Protein AF-A0A5P9K1A4-F1 (afdb_monomer)

Sequence (128 aa):
MRRLFLLSALLGLLVPAGASLAAPPVGGEPATPPAPLFHGHWCGAGDANRAAPVDALDAACRAHDLCYERMGRGACACDRAFLKATGRLIASPGTDESLRGKAATANSLFSATPCVEPKGKGARAARR

Foldseek 3Di:
DDDDDDDDDDDDDDDDDDPPPPDDPPPDDPPPPWDDQPDFAQRGGHGVVPDDGPDQLSVLSVQLVVCCVVQNPQAPVSLVSSLVSLVCLLPDPPRDPVSNVVSVVVNVVSVPDHGDHRDDPDDPDDDD

Organism: NCBI:txid2651334

Mean predicted aligned error: 14.18 Å

Nearest PDB structures (foldseek):
  6ww7-assembly1_B  TM=8.561E-01  e=3.973E+00  Homo sapiens
  2qsb-assembly1_A  TM=8.046E-01  e=3.973E+00  Thermoplasma acidophilum DSM 1728
  2qzg-assembly1_A  TM=7.090E-01  e=4.771E+00  Methanococcus maripaludis S2
  7ado-assembly1_B  TM=8.470E-01  e=7.316E+00  Homo sapiens

Secondary structure (DSSP, 8-state):
--------------PPPP----PPP------PPPPPPSBTTTBSSS-STTPPPSSHHHHHHHHHHHHHHHH-TTBHHHHHHHHHHHHHHHH-TTS-HHHHHHHHHHHHHHHHSPPB------------

Solvent-accessible surface area (backbone atoms only — not comparable to full-atom values): 8149 Å² total; per-residue (Å²): 133,84,88,84,89,75,88,79,85,86,84,86,77,77,82,81,78,78,82,76,81,73,75,75,81,90,68,76,76,78,81,68,74,62,57,72,60,82,40,71,33,27,32,52,50,67,60,54,84,81,48,77,57,77,48,73,65,18,42,40,30,43,56,32,54,59,35,27,76,74,61,38,84,52,22,39,73,36,47,54,53,37,41,54,52,28,48,48,44,55,69,38,88,86,48,54,68,70,60,25,52,52,29,46,53,56,34,50,56,59,71,71,48,86,58,43,78,65,82,74,82,68,100,73,85,92,76,135

pLDDT: mean 82.45, std 18.75, range [42.25, 98.81]

Radius of gyration: 28.06 Å; Cα contacts (8 Å, |Δi|>4): 106; chains: 1; bounding box: 82×76×42 Å

Structure (mmCIF, N/CA/C/O backbone):
data_AF-A0A5P9K1A4-F1
#
_entry.id   AF-A0A5P9K1A4-F1
#
loop_
_atom_site.group_PDB
_atom_site.id
_atom_site.type_symbol
_atom_site.label_atom_id
_atom_site.label_alt_id
_atom_site.label_comp_id
_atom_site.label_asym_id
_atom_site.label_entity_id
_atom_site.label_seq_id
_atom_site.pdbx_PDB_ins_code
_atom_site.Cartn_x
_atom_site.Cartn_y
_atom_site.Cartn_z
_atom_site.occupancy
_atom_site.B_iso_or_equiv
_atom_site.auth_seq_id
_atom_site.auth_comp_id
_atom_site.auth_asym_id
_atom_site.auth_atom_id
_atom_site.pdbx_PDB_model_num
ATOM 1 N N . MET A 1 1 ? 61.550 58.766 -10.771 1.00 42.25 1 MET A N 1
ATOM 2 C CA . MET A 1 1 ? 62.855 58.542 -11.428 1.00 42.25 1 MET A CA 1
ATOM 3 C C . MET A 1 1 ? 63.073 57.041 -11.577 1.00 42.25 1 MET A C 1
ATOM 5 O O . MET A 1 1 ? 62.867 56.333 -10.609 1.00 42.25 1 MET A O 1
ATOM 9 N N . ARG A 1 2 ? 63.434 56.616 -12.796 1.00 47.97 2 ARG A N 1
ATOM 10 C CA . ARG A 1 2 ? 64.143 55.386 -13.213 1.00 47.97 2 ARG A CA 1
ATOM 11 C C . ARG A 1 2 ? 63.682 53.991 -12.729 1.00 47.97 2 ARG A C 1
ATOM 13 O O . ARG A 1 2 ? 63.833 53.600 -11.584 1.00 47.97 2 ARG A O 1
ATOM 20 N N . ARG A 1 3 ? 63.233 53.244 -13.746 1.00 61.88 3 ARG A N 1
ATOM 21 C CA . ARG A 1 3 ? 63.050 51.792 -13.895 1.00 61.88 3 ARG A CA 1
ATOM 22 C C . ARG A 1 3 ? 64.172 50.964 -13.254 1.00 61.88 3 ARG A C 1
ATOM 24 O O . ARG A 1 3 ? 65.327 51.309 -13.469 1.00 61.88 3 ARG A O 1
ATOM 31 N N . LEU A 1 4 ? 63.819 49.822 -12.656 1.00 53.72 4 LEU A N 1
ATOM 32 C CA . LEU A 1 4 ? 64.507 48.532 -12.832 1.00 53.72 4 LEU A CA 1
ATOM 33 C C . LEU A 1 4 ? 63.659 47.414 -12.182 1.00 53.72 4 LEU A C 1
ATOM 35 O O . LEU A 1 4 ? 63.820 47.111 -11.008 1.00 53.72 4 LEU A O 1
ATOM 39 N N . PHE A 1 5 ? 62.736 46.807 -12.933 1.00 5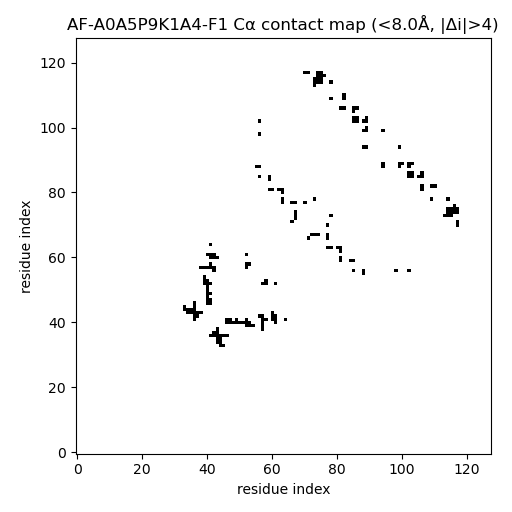4.16 5 PHE A N 1
ATOM 40 C CA . PHE A 1 5 ? 62.181 45.499 -12.564 1.00 54.16 5 PHE A CA 1
ATOM 41 C C . PHE A 1 5 ? 62.795 44.469 -13.502 1.00 54.16 5 PHE A C 1
ATOM 43 O O . PHE A 1 5 ? 62.363 44.277 -14.637 1.00 54.16 5 PHE A O 1
ATOM 50 N N . LEU A 1 6 ? 63.901 43.912 -13.023 1.00 59.06 6 LEU A N 1
ATOM 51 C CA . LEU A 1 6 ? 64.564 42.744 -13.566 1.00 59.06 6 LEU A CA 1
ATOM 52 C C . LEU A 1 6 ? 63.813 41.492 -13.101 1.00 59.06 6 LEU A C 1
ATOM 54 O O . LEU A 1 6 ? 63.507 41.370 -11.921 1.00 59.06 6 LEU A O 1
ATOM 58 N N . LEU A 1 7 ? 63.641 40.569 -14.049 1.00 58.00 7 LEU A N 1
ATOM 59 C CA . LEU A 1 7 ? 63.719 39.120 -13.858 1.00 58.00 7 LEU A CA 1
ATOM 60 C C . LEU A 1 7 ? 62.678 38.489 -12.919 1.00 58.00 7 LEU A C 1
ATOM 62 O O . LEU A 1 7 ? 62.809 38.491 -11.702 1.00 58.00 7 LEU A O 1
ATOM 66 N N . SE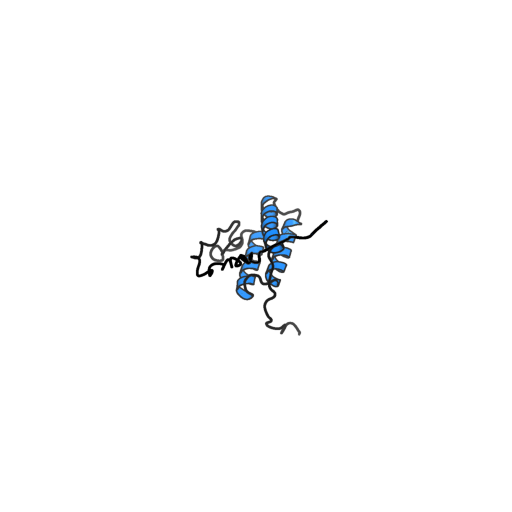R A 1 8 ? 61.722 37.777 -13.503 1.00 60.84 8 SER A N 1
ATOM 67 C CA . SER A 1 8 ? 61.875 36.324 -13.664 1.00 60.84 8 SER A CA 1
ATOM 68 C C . SER A 1 8 ? 60.529 35.705 -13.998 1.00 60.84 8 SER A C 1
ATOM 70 O O . SER A 1 8 ? 59.548 35.830 -13.269 1.00 60.84 8 SER A O 1
ATOM 72 N N . ALA A 1 9 ? 60.515 35.028 -15.139 1.00 66.44 9 ALA A N 1
ATOM 73 C CA . ALA A 1 9 ? 59.527 34.021 -15.457 1.00 66.44 9 ALA A CA 1
ATOM 74 C C . ALA A 1 9 ? 59.580 32.871 -14.432 1.00 66.44 9 ALA A C 1
ATOM 76 O O . ALA A 1 9 ? 60.559 32.721 -13.704 1.00 66.44 9 ALA A O 1
ATOM 77 N N . LEU A 1 10 ? 58.556 32.019 -14.505 1.00 70.25 10 LEU A N 1
ATOM 78 C CA . LEU A 1 10 ? 58.325 30.775 -13.763 1.00 70.25 10 LEU A CA 1
ATOM 79 C C . LEU A 1 10 ? 57.536 30.910 -12.456 1.00 70.25 10 LEU A C 1
ATOM 81 O O . LEU A 1 10 ? 58.078 30.869 -11.359 1.00 70.25 10 LEU A O 1
ATOM 85 N N . LEU A 1 11 ? 56.212 30.863 -12.601 1.00 63.44 11 LEU A N 1
ATOM 86 C CA . LEU A 1 11 ? 55.400 30.047 -11.703 1.00 63.44 11 LEU A CA 1
ATOM 87 C C . LEU A 1 11 ? 54.276 29.375 -12.497 1.00 63.44 11 LEU A C 1
ATOM 89 O O . LEU A 1 11 ? 53.098 29.690 -12.371 1.00 63.44 11 LEU A O 1
ATOM 93 N N . GLY A 1 12 ? 54.662 28.455 -13.381 1.00 61.75 12 GLY A N 1
ATOM 94 C CA . GLY A 1 12 ? 53.751 27.383 -13.749 1.00 61.75 12 GLY A CA 1
ATOM 95 C C . GLY A 1 12 ? 53.748 26.400 -12.593 1.00 61.75 12 GLY A C 1
ATOM 96 O O . GLY A 1 12 ? 54.778 25.785 -12.362 1.00 61.75 12 GLY A O 1
ATOM 97 N N . LEU A 1 13 ? 52.644 26.260 -11.862 1.00 62.66 13 LEU A N 1
ATOM 98 C CA . LEU A 1 13 ? 52.430 25.087 -11.022 1.00 62.66 13 LEU A CA 1
ATOM 99 C C . LEU A 1 13 ? 50.930 24.814 -10.828 1.00 62.66 13 LEU A C 1
ATOM 101 O O . LEU A 1 13 ? 50.195 25.613 -10.258 1.00 62.66 13 LEU A O 1
ATOM 105 N N . LEU A 1 14 ? 50.565 23.621 -11.298 1.00 64.25 14 LEU A N 1
ATOM 106 C CA . LEU A 1 14 ? 49.493 22.734 -10.852 1.00 64.25 14 LEU A CA 1
ATOM 107 C C . LEU A 1 14 ? 48.034 23.193 -11.001 1.00 64.25 14 LEU A C 1
ATOM 109 O O . LEU A 1 14 ? 47.401 23.715 -10.089 1.00 64.25 14 LEU A O 1
ATOM 113 N N . VAL A 1 15 ? 47.450 22.780 -12.129 1.00 66.69 15 VAL A N 1
ATOM 114 C CA . VAL A 1 15 ? 46.043 22.365 -12.187 1.00 66.69 15 VAL A CA 1
ATOM 115 C C . VAL A 1 15 ? 45.865 21.192 -11.209 1.00 66.69 15 VAL A C 1
ATOM 117 O O . VAL A 1 15 ? 46.556 20.182 -11.379 1.00 66.69 15 VAL A O 1
ATOM 120 N N . PRO A 1 16 ? 44.984 21.259 -10.196 1.00 58.88 16 PRO A N 1
ATOM 121 C CA . PRO A 1 16 ? 44.636 20.068 -9.443 1.00 58.88 16 PRO A CA 1
ATOM 122 C C . PRO A 1 16 ? 43.873 19.129 -10.379 1.00 58.88 16 PRO A C 1
ATOM 124 O O . PRO A 1 16 ? 42.800 19.459 -10.888 1.00 58.88 16 PRO A O 1
ATOM 127 N N . ALA A 1 17 ? 44.459 17.959 -10.629 1.00 64.38 17 ALA A N 1
ATOM 128 C CA . ALA A 1 17 ? 43.768 16.844 -11.246 1.00 64.38 17 ALA A CA 1
ATOM 129 C C . ALA A 1 17 ? 42.529 16.530 -10.399 1.00 64.38 17 ALA A C 1
ATOM 131 O O . ALA A 1 17 ? 42.636 16.240 -9.206 1.00 64.38 17 ALA A O 1
ATOM 132 N N . GLY A 1 18 ? 41.350 16.639 -11.011 1.00 62.94 18 GLY A N 1
ATOM 133 C CA . GLY A 1 18 ? 40.097 16.266 -10.376 1.00 62.94 18 GLY A CA 1
ATOM 134 C C . GLY A 1 18 ? 40.166 14.815 -9.914 1.00 62.94 18 GLY A C 1
ATOM 135 O O . GLY A 1 18 ? 40.397 13.910 -10.715 1.00 62.94 18 GLY A O 1
ATOM 136 N N . ALA A 1 19 ? 39.961 14.594 -8.618 1.00 60.47 19 ALA A N 1
ATOM 137 C CA . ALA A 1 19 ? 39.702 13.270 -8.087 1.00 60.47 19 ALA A CA 1
ATOM 138 C C . ALA A 1 19 ? 38.349 12.807 -8.643 1.00 60.47 19 ALA A C 1
ATOM 140 O O . ALA A 1 19 ? 37.287 13.211 -8.170 1.00 60.47 19 ALA A O 1
ATOM 141 N N . SER A 1 20 ? 38.389 11.996 -9.698 1.00 62.28 20 SER A N 1
ATOM 142 C CA . SER A 1 20 ? 37.222 11.252 -10.148 1.00 62.28 20 SER A CA 1
ATOM 143 C C . SER A 1 20 ? 36.935 10.197 -9.082 1.00 62.28 20 SER A C 1
ATOM 145 O O . SER A 1 20 ? 37.639 9.192 -8.982 1.00 62.28 20 SER A O 1
ATOM 147 N N . LEU A 1 21 ? 35.943 10.460 -8.231 1.00 58.50 21 LEU A N 1
ATOM 148 C CA . LEU A 1 21 ? 35.359 9.450 -7.356 1.00 58.50 21 LEU A CA 1
ATOM 149 C C . LEU A 1 21 ? 34.605 8.470 -8.258 1.00 58.50 21 LEU A C 1
ATOM 151 O O . LEU A 1 21 ? 33.416 8.633 -8.525 1.00 58.50 21 LEU A O 1
ATOM 155 N N . ALA A 1 22 ? 35.321 7.478 -8.781 1.00 61.59 22 ALA A N 1
ATOM 156 C CA . ALA A 1 22 ? 34.696 6.309 -9.367 1.00 61.59 22 ALA A CA 1
ATOM 157 C C . ALA A 1 22 ? 33.885 5.632 -8.256 1.00 61.59 22 ALA A C 1
ATOM 159 O O . ALA A 1 22 ? 34.449 5.079 -7.310 1.00 61.59 22 ALA A O 1
ATOM 160 N N . ALA A 1 23 ? 32.557 5.732 -8.340 1.00 63.97 23 ALA A N 1
ATOM 161 C CA . ALA A 1 23 ? 31.672 4.940 -7.504 1.00 63.97 23 ALA A CA 1
ATOM 162 C C . ALA A 1 23 ? 32.006 3.452 -7.723 1.00 63.97 23 ALA A C 1
ATOM 164 O O . ALA A 1 23 ? 32.216 3.048 -8.874 1.00 63.97 23 ALA A O 1
ATOM 165 N N . PRO A 1 24 ? 32.092 2.636 -6.660 1.00 55.34 24 PRO A N 1
ATOM 166 C CA . PRO A 1 24 ? 32.346 1.216 -6.827 1.00 55.34 24 PRO A CA 1
ATOM 167 C C . PRO A 1 24 ? 31.230 0.584 -7.673 1.00 55.34 24 PRO A C 1
ATOM 169 O O . PRO A 1 24 ? 30.071 1.001 -7.572 1.00 55.34 24 PRO A O 1
ATOM 172 N N . PRO A 1 25 ? 31.547 -0.426 -8.503 1.00 54.56 25 PRO A N 1
ATOM 173 C CA . PRO A 1 25 ? 30.515 -1.209 -9.159 1.00 54.56 25 PRO A CA 1
ATOM 174 C C . PRO A 1 25 ? 29.652 -1.850 -8.070 1.00 54.56 25 PRO A C 1
ATOM 176 O O . PRO A 1 25 ? 30.153 -2.627 -7.258 1.00 54.56 25 PRO A O 1
ATOM 179 N N . VAL A 1 26 ? 28.359 -1.520 -8.048 1.00 58.47 26 VAL A N 1
ATOM 180 C CA . VAL A 1 26 ? 27.337 -2.230 -7.265 1.00 58.47 26 VAL A CA 1
ATOM 181 C C . VAL A 1 26 ? 27.159 -3.632 -7.855 1.00 58.47 26 VAL A C 1
ATOM 183 O O . VAL A 1 26 ? 26.211 -3.935 -8.573 1.00 58.47 26 VAL A O 1
ATOM 186 N N . GLY A 1 27 ? 28.163 -4.474 -7.630 1.00 55.59 27 GLY A N 1
ATOM 187 C CA . GLY A 1 27 ? 28.153 -5.892 -7.926 1.00 55.59 27 GLY A CA 1
ATOM 188 C C . GLY A 1 27 ? 27.656 -6.643 -6.703 1.00 55.59 27 GLY A C 1
ATOM 189 O O . GLY A 1 27 ? 28.359 -6.693 -5.701 1.00 55.59 27 GLY A O 1
ATOM 190 N N . GLY A 1 28 ? 26.455 -7.214 -6.817 1.00 62.97 28 GLY A N 1
ATOM 191 C CA . GLY A 1 28 ? 25.960 -8.293 -5.963 1.00 62.97 28 GLY A CA 1
ATOM 192 C C . GLY A 1 28 ? 26.100 -8.050 -4.464 1.00 62.97 28 GLY A C 1
ATOM 193 O O . GLY A 1 28 ? 26.888 -8.729 -3.809 1.00 62.97 28 GLY A O 1
ATOM 194 N N . GLU A 1 29 ? 25.290 -7.147 -3.908 1.00 48.06 29 GLU A N 1
ATOM 195 C CA . GLU A 1 29 ? 24.985 -7.259 -2.483 1.00 48.06 29 GLU A CA 1
ATOM 196 C C . GLU A 1 29 ? 24.350 -8.640 -2.234 1.00 48.06 29 GLU A C 1
ATOM 198 O O . GLU A 1 29 ? 23.457 -9.043 -2.995 1.00 48.06 29 GLU A O 1
A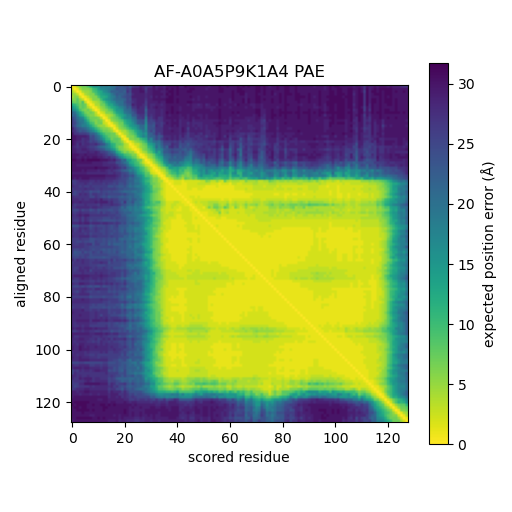TOM 203 N N . PRO A 1 30 ? 24.783 -9.389 -1.201 1.00 55.28 30 PRO A N 1
ATOM 204 C CA . PRO A 1 30 ? 24.000 -10.519 -0.728 1.00 55.28 30 PRO A CA 1
ATOM 205 C C . PRO A 1 30 ? 22.589 -10.000 -0.459 1.00 55.28 30 PRO A C 1
ATOM 207 O O . PRO A 1 30 ? 22.433 -8.934 0.134 1.00 55.28 30 PRO A O 1
ATOM 210 N N . ALA A 1 31 ? 21.572 -10.717 -0.941 1.00 61.53 31 ALA A N 1
ATOM 211 C CA . ALA A 1 31 ? 20.186 -10.339 -0.719 1.00 61.53 31 ALA A CA 1
ATOM 212 C C . ALA A 1 31 ? 19.952 -10.272 0.794 1.00 61.53 31 ALA A C 1
ATOM 214 O O . ALA A 1 31 ? 19.758 -11.299 1.444 1.00 61.53 31 ALA A O 1
ATOM 215 N N . THR A 1 32 ? 20.030 -9.065 1.359 1.00 54.94 32 THR A N 1
ATOM 216 C CA . THR A 1 32 ? 19.590 -8.802 2.722 1.00 54.94 32 THR A CA 1
ATOM 217 C C . THR A 1 32 ? 18.190 -9.396 2.809 1.00 54.94 32 THR A C 1
ATOM 219 O O . THR A 1 32 ? 17.386 -9.125 1.904 1.00 54.94 32 THR A O 1
ATOM 222 N N . PRO A 1 33 ? 17.902 -10.269 3.797 1.00 61.78 33 PRO A N 1
ATOM 223 C CA . PRO A 1 33 ? 16.582 -10.863 3.897 1.00 61.78 33 PRO A CA 1
ATOM 224 C C . PRO A 1 33 ? 15.557 -9.727 3.843 1.00 61.78 33 PRO A C 1
ATOM 226 O O . PRO A 1 33 ? 15.784 -8.689 4.476 1.00 61.78 33 PRO A O 1
ATOM 229 N N . PRO A 1 34 ? 14.493 -9.869 3.034 1.00 62.06 34 PRO A N 1
ATOM 230 C CA . PRO A 1 34 ? 13.505 -8.816 2.885 1.00 62.06 34 PRO A CA 1
ATOM 231 C C . PRO A 1 34 ? 13.060 -8.358 4.275 1.00 62.06 34 PRO A C 1
ATOM 233 O O . PRO A 1 34 ? 12.780 -9.189 5.142 1.00 62.06 34 PRO A O 1
ATOM 236 N N . ALA A 1 35 ? 13.071 -7.040 4.502 1.00 65.25 35 ALA A N 1
ATOM 237 C CA . ALA A 1 35 ? 12.643 -6.470 5.773 1.00 65.25 35 ALA A CA 1
ATOM 238 C C . ALA A 1 35 ? 11.268 -7.047 6.160 1.00 65.25 35 ALA A C 1
ATOM 240 O O . ALA A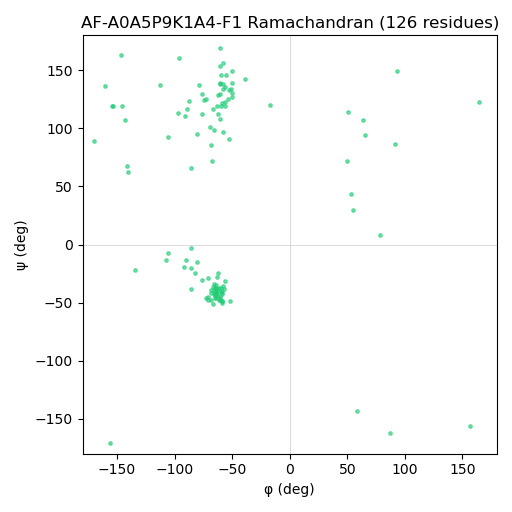 1 35 ? 10.415 -7.215 5.281 1.00 65.25 35 ALA A O 1
ATOM 241 N N . PRO A 1 36 ? 11.048 -7.377 7.445 1.00 81.19 36 PRO A N 1
ATOM 242 C CA . PRO A 1 36 ? 9.873 -8.130 7.857 1.00 81.19 36 PRO A CA 1
ATOM 243 C C . PRO A 1 36 ? 8.577 -7.392 7.515 1.00 81.19 36 PRO A C 1
ATOM 245 O O . PRO A 1 36 ? 8.535 -6.159 7.460 1.00 81.19 36 PRO A O 1
ATOM 248 N N . LEU A 1 37 ? 7.502 -8.163 7.331 1.00 90.75 37 LEU A N 1
ATOM 249 C CA . LEU A 1 37 ? 6.148 -7.623 7.264 1.00 90.75 37 LEU A CA 1
ATOM 250 C C . LEU A 1 37 ? 5.885 -6.781 8.515 1.00 90.75 37 LEU A C 1
ATOM 252 O O . LEU A 1 37 ? 6.042 -7.257 9.640 1.00 90.75 37 LEU A O 1
ATOM 256 N N . PHE A 1 38 ? 5.486 -5.527 8.327 1.00 94.06 38 PHE A N 1
ATOM 257 C CA . PHE A 1 38 ? 5.165 -4.635 9.441 1.00 94.06 38 PHE A CA 1
ATOM 258 C C . PHE A 1 38 ? 3.685 -4.720 9.830 1.00 94.06 38 PHE A C 1
ATOM 260 O O . PHE A 1 38 ? 3.282 -4.214 10.882 1.00 94.06 38 PHE A O 1
ATOM 267 N N . HIS A 1 39 ? 2.858 -5.331 8.977 1.00 96.31 39 HIS A N 1
ATOM 268 C CA . HIS A 1 39 ? 1.437 -5.501 9.221 1.00 96.31 39 HIS A CA 1
ATOM 269 C C . HIS A 1 39 ? 0.834 -6.621 8.362 1.00 96.31 39 HIS A C 1
ATOM 271 O O . HIS A 1 39 ? 1.099 -6.704 7.165 1.00 96.31 39 HIS A O 1
ATOM 277 N N . GLY A 1 40 ? -0.009 -7.449 8.984 1.00 96.19 40 GLY A N 1
ATOM 278 C CA . GLY A 1 40 ? -0.748 -8.503 8.297 1.00 96.19 40 GLY A CA 1
ATOM 279 C C . GLY A 1 40 ? 0.153 -9.507 7.580 1.00 96.19 40 GLY A C 1
ATOM 280 O O . GLY A 1 40 ? 1.220 -9.871 8.074 1.00 96.19 40 GLY A O 1
ATOM 281 N N . HIS A 1 41 ? -0.311 -9.968 6.427 1.00 97.56 41 HIS A N 1
ATOM 282 C CA . HIS A 1 41 ? 0.344 -10.983 5.613 1.00 97.56 41 HIS A CA 1
ATOM 283 C C . HIS A 1 41 ? 1.009 -10.421 4.351 1.00 97.56 41 HIS A C 1
ATOM 285 O O . HIS A 1 41 ? 1.692 -11.176 3.666 1.00 97.56 41 HIS A O 1
ATOM 291 N N . TRP A 1 42 ? 0.820 -9.137 4.038 1.00 97.50 42 TRP A N 1
ATOM 292 C CA . TRP A 1 42 ? 1.247 -8.540 2.769 1.00 97.50 42 TRP A CA 1
ATOM 293 C C . TRP A 1 42 ? 1.954 -7.192 2.919 1.00 97.50 42 TRP A C 1
ATOM 295 O O . TRP A 1 42 ? 2.683 -6.780 2.028 1.00 97.50 42 TRP A O 1
ATOM 305 N N . CYS A 1 43 ? 1.771 -6.456 4.017 1.00 97.06 43 CYS A N 1
ATOM 306 C CA . CYS A 1 43 ? 2.425 -5.154 4.139 1.00 97.06 43 CYS A CA 1
ATOM 307 C C . CYS A 1 43 ? 3.891 -5.299 4.575 1.00 97.06 43 CYS A C 1
ATOM 309 O O . CYS A 1 43 ? 4.199 -5.367 5.768 1.00 97.06 43 CYS A O 1
ATOM 311 N N . GLY A 1 44 ? 4.801 -5.305 3.601 1.00 93.19 44 GLY A N 1
ATOM 312 C CA . GLY A 1 44 ? 6.249 -5.329 3.801 1.00 93.19 44 GLY A CA 1
ATOM 313 C C . GLY A 1 44 ? 6.977 -5.887 2.584 1.00 93.19 44 GLY A C 1
ATOM 314 O O . GLY A 1 44 ? 6.476 -5.814 1.466 1.00 93.19 44 GLY A O 1
ATOM 315 N N . ALA A 1 45 ? 8.184 -6.414 2.780 1.00 88.56 45 ALA A N 1
ATOM 316 C CA . ALA A 1 45 ? 8.888 -7.088 1.701 1.00 88.56 45 ALA A CA 1
ATOM 317 C C . ALA A 1 45 ? 8.523 -8.584 1.690 1.00 88.56 45 ALA A C 1
ATOM 319 O O . ALA A 1 45 ? 8.833 -9.319 2.624 1.00 88.56 45 ALA A O 1
ATOM 320 N N . GLY A 1 46 ? 7.881 -9.026 0.606 1.00 85.88 46 GLY A N 1
ATOM 321 C CA . GLY A 1 46 ? 7.367 -10.391 0.472 1.00 85.88 46 GLY A CA 1
ATOM 322 C C . GLY A 1 46 ? 5.958 -10.529 1.044 1.00 85.88 46 GLY A C 1
ATOM 323 O O . GLY A 1 46 ? 5.264 -9.539 1.236 1.00 85.88 46 GLY A O 1
ATOM 324 N N . ASP A 1 47 ? 5.545 -11.763 1.308 1.00 90.88 47 ASP A N 1
ATOM 325 C CA . ASP A 1 47 ? 4.224 -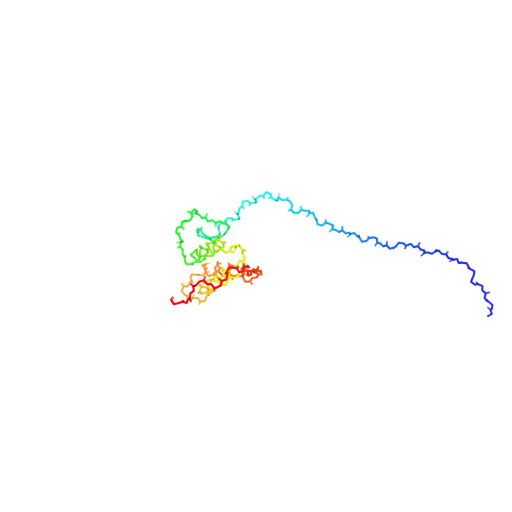12.083 1.841 1.00 90.88 47 ASP A CA 1
ATOM 326 C C . ASP A 1 47 ? 4.291 -13.306 2.772 1.00 90.88 47 ASP A C 1
ATOM 328 O O . ASP A 1 47 ? 5.256 -14.073 2.764 1.00 90.88 47 ASP A O 1
ATOM 332 N N . ALA A 1 48 ? 3.255 -13.503 3.587 1.00 91.81 48 ALA A N 1
ATOM 333 C CA . ALA A 1 48 ? 3.113 -14.663 4.459 1.00 91.81 48 ALA A CA 1
ATOM 334 C C . ALA A 1 48 ? 2.455 -15.837 3.710 1.00 91.81 48 ALA A C 1
ATOM 336 O O . ALA A 1 48 ? 1.335 -16.244 4.020 1.00 91.81 48 ALA A O 1
ATOM 337 N N . ASN A 1 49 ? 3.149 -16.381 2.706 1.00 92.00 49 ASN A N 1
ATOM 338 C CA . ASN A 1 49 ? 2.717 -17.534 1.900 1.00 92.00 49 ASN A CA 1
ATOM 339 C C . ASN A 1 49 ? 1.316 -17.376 1.280 1.00 92.00 49 ASN A C 1
ATOM 341 O O . ASN A 1 49 ? 0.496 -18.296 1.295 1.00 92.00 49 ASN A O 1
ATOM 345 N N . ARG A 1 50 ? 1.026 -16.193 0.740 1.00 95.00 50 ARG A N 1
ATOM 346 C CA . ARG A 1 50 ? -0.244 -15.806 0.118 1.00 95.00 50 ARG A CA 1
ATOM 347 C C . ARG A 1 50 ? -1.468 -16.011 1.020 1.00 95.00 50 ARG A C 1
ATOM 349 O O . ARG A 1 50 ? -2.570 -16.236 0.511 1.00 95.00 50 ARG A O 1
ATOM 356 N N . ALA A 1 51 ? -1.294 -15.915 2.339 1.00 96.06 51 ALA A N 1
ATOM 357 C CA . ALA A 1 51 ? -2.389 -15.997 3.299 1.00 96.06 51 ALA A CA 1
ATOM 358 C C . ALA A 1 51 ? -3.466 -14.923 3.047 1.00 96.06 51 ALA A C 1
ATOM 360 O O . ALA A 1 51 ? -3.221 -13.873 2.443 1.00 96.06 51 ALA A O 1
ATOM 361 N N . ALA A 1 52 ? -4.692 -15.193 3.500 1.00 97.81 52 ALA A N 1
ATOM 362 C CA . ALA A 1 52 ? -5.798 -14.250 3.361 1.00 97.81 52 ALA A CA 1
ATOM 363 C C . ALA A 1 52 ? -5.474 -12.930 4.090 1.00 97.81 52 ALA A C 1
ATOM 365 O O . ALA A 1 52 ? -4.944 -12.989 5.201 1.00 97.81 52 ALA A O 1
ATOM 366 N N . PRO A 1 53 ? -5.782 -11.757 3.504 1.00 98.25 53 PRO A N 1
ATOM 367 C CA . PRO A 1 53 ? -5.568 -10.491 4.188 1.00 98.25 53 PRO A CA 1
ATOM 368 C C . PRO A 1 53 ? -6.326 -10.416 5.511 1.00 98.25 53 PRO A C 1
ATOM 370 O O . PRO A 1 53 ? -7.489 -10.821 5.569 1.00 98.25 53 PRO A O 1
ATOM 373 N N . VAL A 1 54 ? -5.685 -9.878 6.547 1.00 98.06 54 VAL A N 1
ATOM 374 C CA . VAL A 1 54 ? -6.294 -9.776 7.885 1.00 98.06 54 VAL A CA 1
ATOM 375 C C . VAL A 1 54 ? -7.222 -8.571 8.032 1.00 98.06 54 VAL A C 1
ATOM 377 O O . VAL A 1 54 ? -8.141 -8.604 8.847 1.00 98.06 54 VAL A O 1
ATOM 380 N N . ASP A 1 55 ? -7.015 -7.523 7.231 1.00 98.12 55 ASP A N 1
ATOM 381 C CA . ASP A 1 55 ? -7.864 -6.334 7.185 1.00 98.12 55 ASP A CA 1
ATOM 382 C C . ASP A 1 55 ? -7.762 -5.583 5.840 1.00 98.12 55 ASP A C 1
ATOM 384 O O . ASP A 1 55 ? -7.207 -6.072 4.851 1.00 98.12 55 ASP A O 1
ATOM 388 N N . ALA A 1 56 ? -8.349 -4.384 5.782 1.00 98.31 56 ALA A N 1
ATOM 389 C CA . ALA A 1 56 ? -8.406 -3.567 4.576 1.00 98.31 56 ALA A CA 1
ATOM 390 C C . ALA A 1 56 ? -7.052 -2.960 4.161 1.00 98.31 56 ALA A C 1
ATOM 392 O O . ALA A 1 56 ? -6.847 -2.731 2.966 1.00 98.31 56 ALA A O 1
ATOM 393 N N . LEU A 1 57 ? -6.140 -2.691 5.104 1.00 98.62 57 LEU A N 1
ATOM 394 C CA . LEU A 1 57 ? -4.792 -2.227 4.771 1.00 98.62 57 LEU A CA 1
ATOM 395 C C . LEU A 1 57 ? -3.988 -3.385 4.184 1.00 98.62 57 LEU A C 1
ATOM 397 O O . LEU A 1 57 ? -3.399 -3.239 3.113 1.00 98.62 57 LEU A O 1
ATOM 401 N N . ASP A 1 58 ? -4.048 -4.548 4.825 1.00 98.69 58 ASP A N 1
ATOM 402 C CA . ASP A 1 58 ? -3.400 -5.764 4.340 1.00 98.69 58 ASP A CA 1
ATOM 403 C C . ASP A 1 58 ? -3.920 -6.169 2.947 1.00 98.69 58 ASP A C 1
ATOM 405 O O . ASP A 1 58 ? -3.158 -6.542 2.054 1.00 98.69 58 ASP A O 1
ATOM 409 N N . ALA A 1 59 ? -5.222 -5.992 2.693 1.00 98.75 59 ALA A N 1
ATOM 410 C CA . ALA A 1 59 ? -5.811 -6.219 1.374 1.00 98.75 59 ALA A CA 1
ATOM 411 C C . ALA A 1 59 ? -5.299 -5.229 0.311 1.00 98.75 59 ALA A C 1
ATOM 413 O O . ALA A 1 59 ? -5.149 -5.607 -0.856 1.00 98.75 59 ALA A O 1
ATOM 414 N N . ALA A 1 60 ? -5.020 -3.977 0.691 1.00 98.62 60 ALA A N 1
ATOM 415 C CA . ALA A 1 60 ? -4.414 -2.995 -0.204 1.00 98.62 60 ALA A CA 1
ATOM 416 C C . ALA A 1 60 ? -2.959 -3.362 -0.541 1.00 98.62 60 ALA A C 1
ATOM 418 O O . ALA A 1 60 ? -2.584 -3.288 -1.712 1.00 98.62 60 ALA A O 1
ATOM 419 N N . CYS A 1 61 ? -2.179 -3.813 0.447 1.00 98.44 61 CYS A N 1
ATOM 420 C CA . CYS A 1 61 ? -0.813 -4.308 0.246 1.00 98.44 61 CYS A CA 1
ATOM 421 C C . CYS A 1 61 ? -0.801 -5.532 -0.680 1.00 98.44 61 CYS A C 1
ATOM 423 O O . CYS A 1 61 ? -0.137 -5.510 -1.712 1.00 98.44 61 CYS A O 1
ATOM 425 N N . ARG A 1 62 ? -1.674 -6.521 -0.432 1.00 98.50 62 ARG A N 1
ATOM 426 C CA . ARG A 1 62 ? -1.857 -7.674 -1.328 1.00 98.50 62 ARG A CA 1
ATOM 427 C C . ARG A 1 62 ? -2.117 -7.259 -2.771 1.00 98.50 62 ARG A C 1
ATOM 429 O O . ARG A 1 62 ? -1.542 -7.809 -3.707 1.00 98.50 62 ARG A O 1
ATOM 436 N N . ALA A 1 63 ? -3.042 -6.323 -2.976 1.00 98.56 63 ALA A N 1
ATOM 437 C CA . ALA A 1 63 ? -3.391 -5.869 -4.317 1.00 98.56 63 ALA A CA 1
ATOM 438 C C . ALA A 1 63 ? -2.209 -5.180 -5.020 1.00 98.56 63 ALA A C 1
ATOM 440 O O . ALA A 1 63 ? -2.065 -5.315 -6.239 1.00 98.56 63 ALA A O 1
ATOM 441 N N . HIS A 1 64 ? -1.376 -4.463 -4.261 1.00 97.81 64 HIS A N 1
ATOM 442 C CA . HIS A 1 64 ? -0.178 -3.786 -4.748 1.00 97.81 64 HIS A CA 1
ATOM 443 C C . HIS A 1 64 ? 0.932 -4.773 -5.119 1.00 97.81 64 HIS A C 1
ATOM 445 O O . HIS A 1 64 ? 1.397 -4.726 -6.259 1.00 97.81 64 HIS A O 1
ATOM 451 N N . ASP A 1 65 ? 1.243 -5.741 -4.256 1.00 97.19 65 ASP A N 1
ATOM 452 C CA . ASP A 1 65 ? 2.243 -6.781 -4.535 1.00 97.19 65 ASP A CA 1
ATOM 453 C C . ASP A 1 65 ? 1.885 -7.587 -5.783 1.00 97.19 65 ASP A C 1
ATOM 455 O O . ASP A 1 65 ? 2.680 -7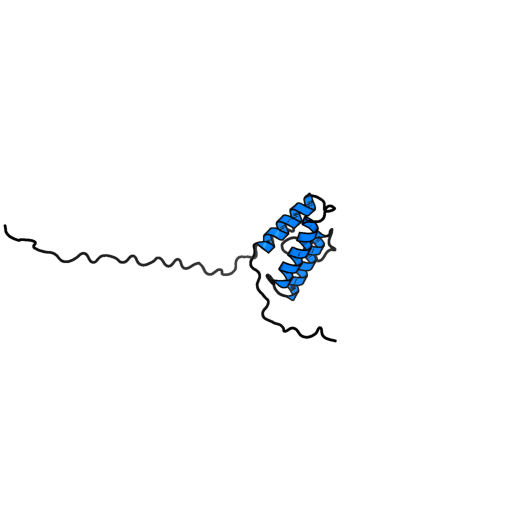.707 -6.717 1.00 97.19 65 ASP A O 1
ATOM 459 N N . LEU A 1 66 ? 0.634 -8.049 -5.874 1.00 97.25 66 LEU A N 1
ATOM 460 C CA . LEU A 1 66 ? 0.148 -8.765 -7.054 1.00 97.25 66 LEU A CA 1
ATOM 461 C C . LEU A 1 66 ? 0.160 -7.884 -8.315 1.00 97.25 66 LEU A C 1
ATOM 463 O O . LEU A 1 66 ? 0.242 -8.396 -9.432 1.00 97.25 66 LEU A O 1
ATOM 467 N N . CYS A 1 67 ? 0.030 -6.561 -8.177 1.00 97.50 67 CYS A N 1
ATOM 468 C CA . CYS A 1 67 ? 0.170 -5.639 -9.303 1.00 97.50 67 CYS A CA 1
ATOM 469 C C . CYS A 1 67 ? 1.628 -5.551 -9.762 1.00 97.50 67 CYS A C 1
ATOM 471 O O . CYS A 1 67 ? 1.885 -5.657 -10.962 1.00 97.50 67 CYS A O 1
ATOM 473 N N . TYR A 1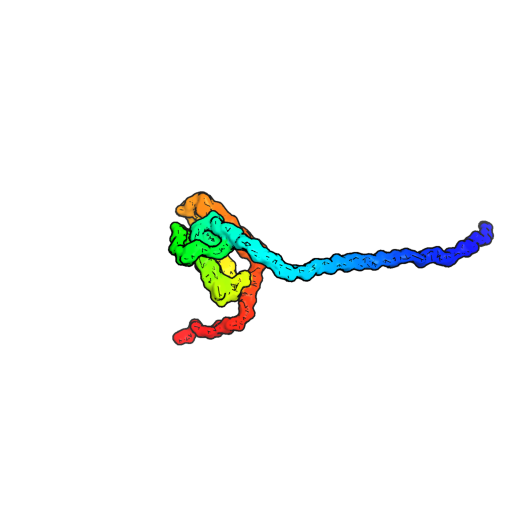 68 ? 2.574 -5.434 -8.831 1.00 95.38 68 TYR A N 1
ATOM 474 C CA . TYR A 1 68 ? 4.005 -5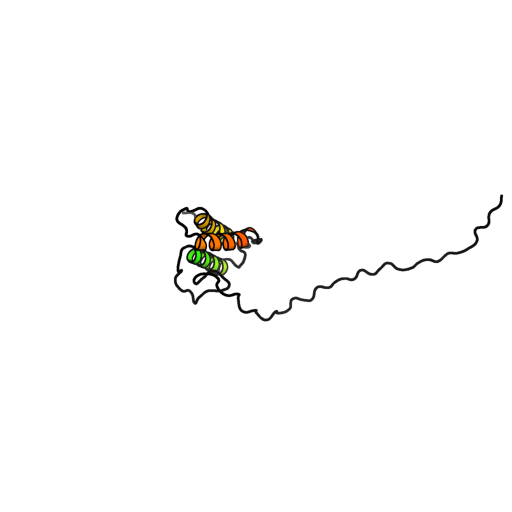.462 -9.127 1.00 95.38 68 TYR A CA 1
ATOM 475 C C . TYR A 1 68 ? 4.463 -6.781 -9.755 1.00 95.38 68 TYR A C 1
ATOM 477 O O . TYR A 1 68 ? 5.265 -6.737 -10.685 1.00 95.38 68 TYR A O 1
ATOM 485 N N . GLU A 1 69 ? 3.921 -7.931 -9.341 1.00 94.19 69 GLU A N 1
ATOM 486 C CA . GLU A 1 69 ? 4.191 -9.224 -9.996 1.00 94.19 69 GLU A CA 1
ATOM 487 C C . GLU A 1 69 ? 3.831 -9.207 -11.490 1.00 94.19 69 GLU A C 1
ATOM 489 O O . GLU A 1 69 ? 4.540 -9.780 -12.315 1.00 94.19 69 GLU A O 1
ATOM 494 N N . ARG A 1 70 ? 2.731 -8.535 -11.855 1.00 94.81 70 ARG A N 1
ATOM 495 C CA . ARG A 1 70 ? 2.242 -8.480 -13.242 1.00 94.81 70 ARG A CA 1
ATOM 496 C C . ARG A 1 70 ? 2.891 -7.379 -14.077 1.00 94.81 70 ARG A C 1
ATOM 498 O O . ARG A 1 70 ? 3.093 -7.565 -15.273 1.00 94.81 70 ARG A O 1
ATOM 505 N N . MET A 1 71 ? 3.137 -6.219 -13.474 1.00 93.50 71 MET A N 1
ATOM 506 C CA . MET A 1 71 ? 3.497 -4.985 -14.187 1.00 93.50 71 MET A CA 1
ATOM 507 C C . MET A 1 71 ? 4.969 -4.595 -14.024 1.00 93.50 71 MET A C 1
ATOM 509 O O . MET A 1 71 ? 5.453 -3.741 -14.766 1.00 93.50 71 MET A O 1
ATOM 513 N N . GLY A 1 72 ? 5.671 -5.210 -13.072 1.00 92.31 72 GLY A N 1
ATOM 514 C CA . GLY A 1 72 ? 6.998 -4.807 -12.627 1.00 92.31 72 GLY A CA 1
ATOM 515 C C . GLY A 1 72 ? 6.948 -3.860 -11.424 1.00 92.31 72 GLY A C 1
ATOM 516 O O . GLY A 1 72 ? 6.016 -3.068 -11.257 1.00 92.31 72 GLY A O 1
ATOM 517 N N . ARG A 1 73 ? 7.982 -3.947 -10.577 1.00 91.06 73 ARG A N 1
ATOM 518 C CA . ARG A 1 73 ? 8.169 -3.047 -9.430 1.00 91.06 73 ARG A CA 1
ATOM 519 C C . ARG A 1 73 ? 8.303 -1.597 -9.901 1.00 91.06 73 ARG A C 1
ATOM 521 O O . ARG A 1 73 ? 8.964 -1.327 -10.900 1.00 91.06 73 ARG A O 1
ATOM 528 N N . GLY A 1 74 ? 7.676 -0.681 -9.166 1.00 93.25 74 GLY A N 1
ATOM 529 C CA . GLY A 1 74 ? 7.656 0.749 -9.477 1.00 93.25 74 GLY A CA 1
ATOM 530 C C . GLY A 1 74 ? 6.679 1.146 -10.585 1.00 93.25 74 GLY A C 1
ATOM 531 O O . GLY A 1 74 ? 6.715 2.288 -11.025 1.00 93.25 74 GLY A O 1
ATOM 532 N N . ALA A 1 75 ? 5.813 0.250 -11.072 1.00 95.56 75 ALA A N 1
ATOM 533 C CA . ALA A 1 75 ? 4.816 0.617 -12.074 1.00 95.56 75 ALA A CA 1
ATOM 534 C C . ALA A 1 75 ? 3.825 1.658 -11.518 1.00 95.56 75 ALA A C 1
ATOM 536 O O . ALA A 1 75 ? 3.045 1.363 -10.609 1.00 95.56 75 ALA A O 1
ATOM 537 N N . CYS A 1 76 ? 3.769 2.845 -12.130 1.00 96.75 76 CYS A N 1
ATOM 538 C CA . CYS A 1 76 ? 2.937 3.953 -11.645 1.00 96.75 76 CYS A CA 1
ATOM 539 C C . CYS A 1 76 ? 1.445 3.619 -11.501 1.00 96.75 76 CYS A C 1
ATOM 541 O O . CYS A 1 76 ? 0.756 4.165 -10.640 1.00 96.75 76 CYS A O 1
ATOM 543 N N . ALA A 1 77 ? 0.912 2.722 -12.337 1.00 96.44 77 ALA A N 1
ATOM 544 C CA . ALA A 1 77 ? -0.472 2.270 -12.213 1.00 96.44 77 ALA A CA 1
ATOM 545 C C . ALA A 1 77 ? -0.729 1.521 -10.891 1.00 96.44 77 ALA A C 1
ATOM 547 O O . ALA A 1 77 ? -1.789 1.705 -10.291 1.00 96.44 77 ALA A O 1
ATOM 548 N N . CYS A 1 78 ? 0.240 0.725 -10.428 1.00 97.69 78 CYS A N 1
ATOM 549 C CA . CYS A 1 78 ? 0.170 0.017 -9.153 1.00 97.69 78 CYS A CA 1
ATOM 550 C C . CYS A 1 78 ? 0.239 1.004 -7.986 1.00 97.69 78 CYS A C 1
ATOM 552 O O . CYS A 1 78 ? -0.630 0.976 -7.115 1.00 97.69 78 CYS A O 1
ATOM 554 N N . ASP A 1 79 ? 1.194 1.935 -8.023 1.00 97.50 79 ASP A N 1
ATOM 555 C CA . ASP A 1 79 ? 1.393 2.903 -6.940 1.00 97.50 79 ASP A CA 1
ATOM 556 C C . ASP A 1 79 ? 0.187 3.836 -6.805 1.00 97.50 79 ASP A C 1
ATOM 558 O O . ASP A 1 79 ? -0.355 3.997 -5.716 1.00 97.50 79 ASP A O 1
ATOM 562 N N . ARG A 1 80 ? -0.355 4.357 -7.916 1.00 98.06 80 ARG A N 1
ATOM 563 C CA . ARG A 1 80 ? -1.582 5.176 -7.889 1.00 98.06 80 ARG A CA 1
ATOM 564 C C . ARG A 1 80 ? -2.781 4.428 -7.303 1.00 98.06 80 ARG A C 1
ATOM 566 O O . ARG A 1 80 ? -3.574 5.021 -6.568 1.00 98.06 80 ARG A O 1
ATOM 573 N N . ALA A 1 81 ? -2.945 3.145 -7.632 1.00 98.38 81 ALA A N 1
ATOM 574 C CA . ALA A 1 81 ? -4.024 2.333 -7.077 1.00 98.38 81 ALA A CA 1
ATOM 575 C C . ALA A 1 81 ? -3.849 2.132 -5.563 1.00 98.38 81 ALA A C 1
ATOM 577 O O . ALA A 1 81 ? -4.817 2.281 -4.812 1.00 98.38 81 ALA A O 1
ATOM 578 N N . PHE A 1 82 ? -2.618 1.871 -5.119 1.00 98.50 82 PHE A N 1
ATOM 579 C CA . PHE A 1 82 ? -2.274 1.725 -3.708 1.00 98.50 82 PHE A CA 1
ATOM 580 C C . PHE A 1 82 ? -2.494 3.019 -2.913 1.00 98.50 82 PHE A C 1
ATOM 582 O O . PHE A 1 82 ? -3.159 2.998 -1.874 1.00 98.50 82 PHE A O 1
ATOM 589 N N . LEU A 1 83 ? -2.038 4.162 -3.437 1.00 98.62 83 LEU A N 1
ATOM 590 C CA . LEU A 1 83 ? -2.244 5.485 -2.839 1.00 98.62 83 LEU A CA 1
ATOM 591 C C . LEU A 1 83 ? -3.730 5.826 -2.697 1.00 98.62 83 LEU A C 1
ATOM 593 O O . LEU A 1 83 ? -4.165 6.332 -1.664 1.00 98.62 83 LEU A O 1
ATOM 597 N N . LYS A 1 84 ? -4.544 5.496 -3.705 1.00 98.81 84 LYS A N 1
ATOM 598 C CA . LYS A 1 84 ? -5.998 5.684 -3.637 1.00 98.81 84 LYS A CA 1
ATOM 599 C C . LYS A 1 84 ? -6.646 4.800 -2.568 1.00 98.81 84 LYS A C 1
ATOM 601 O O . LYS A 1 84 ? -7.558 5.255 -1.879 1.00 98.81 84 LYS A O 1
ATOM 606 N N . ALA A 1 85 ? -6.224 3.542 -2.451 1.00 98.75 85 ALA A N 1
ATOM 607 C CA . ALA A 1 85 ? -6.773 2.607 -1.472 1.00 98.75 85 ALA A CA 1
ATOM 608 C C . ALA A 1 85 ? -6.442 3.039 -0.036 1.00 98.75 85 ALA A C 1
ATOM 610 O O . ALA A 1 85 ? -7.345 3.206 0.782 1.00 98.75 85 ALA A O 1
ATOM 611 N N . THR A 1 86 ? -5.169 3.311 0.245 1.00 98.75 86 THR A N 1
ATOM 612 C CA . THR A 1 86 ? -4.708 3.768 1.565 1.00 98.75 86 THR A CA 1
ATOM 613 C C . THR A 1 86 ? -5.234 5.164 1.911 1.00 98.75 86 THR A C 1
ATOM 615 O O . THR A 1 86 ? -5.661 5.382 3.040 1.00 98.75 86 THR A O 1
ATOM 618 N N . GLY A 1 87 ? -5.351 6.073 0.936 1.00 98.75 87 GLY A N 1
ATOM 619 C CA . GLY A 1 87 ? -5.976 7.389 1.121 1.00 98.75 87 GLY A CA 1
ATOM 620 C C . GLY A 1 87 ? -7.424 7.316 1.620 1.00 98.75 87 GLY A C 1
ATOM 621 O O . GLY A 1 87 ? -7.838 8.120 2.452 1.00 98.75 87 GLY A O 1
ATOM 622 N N . ARG A 1 88 ? -8.195 6.310 1.185 1.00 98.75 88 ARG A N 1
ATOM 623 C CA . ARG A 1 88 ? -9.556 6.073 1.702 1.00 98.75 88 ARG A CA 1
ATOM 624 C C . ARG A 1 88 ? -9.553 5.602 3.152 1.00 98.75 88 ARG A C 1
ATOM 626 O O . ARG A 1 88 ? -10.411 6.034 3.914 1.00 98.75 88 ARG A O 1
ATOM 633 N N . LEU A 1 89 ? -8.601 4.750 3.537 1.00 98.56 89 LEU A N 1
ATOM 634 C CA . LEU A 1 89 ? -8.447 4.321 4.931 1.00 98.56 89 LEU A CA 1
ATOM 635 C C . LEU A 1 89 ? -8.088 5.512 5.823 1.00 98.56 89 LEU A C 1
ATOM 637 O O . LEU A 1 89 ? -8.679 5.669 6.889 1.00 98.56 89 LEU A O 1
ATOM 641 N N . ILE A 1 90 ? -7.200 6.387 5.343 1.00 98.69 90 ILE A N 1
ATOM 642 C CA . ILE A 1 90 ? -6.773 7.606 6.040 1.00 98.69 90 ILE A CA 1
ATOM 643 C C . ILE A 1 90 ? -7.919 8.609 6.204 1.00 98.69 90 ILE A C 1
ATOM 645 O O . ILE A 1 90 ? -8.013 9.245 7.248 1.00 98.69 90 ILE A O 1
ATOM 649 N N . ALA A 1 91 ? -8.802 8.745 5.213 1.00 98.56 91 ALA A N 1
ATOM 650 C CA . ALA A 1 91 ? -9.917 9.691 5.264 1.00 98.56 91 ALA A CA 1
ATOM 651 C C . ALA A 1 91 ? -11.175 9.143 5.965 1.00 98.56 91 ALA A C 1
ATOM 653 O O . ALA A 1 91 ? -12.039 9.916 6.372 1.00 98.56 91 ALA A O 1
ATOM 654 N N . SER A 1 92 ? -11.317 7.820 6.088 1.00 98.00 92 SER A N 1
ATOM 655 C CA . SER A 1 92 ? -12.526 7.196 6.635 1.00 98.00 92 SER A CA 1
ATOM 656 C C . SER A 1 92 ? -12.631 7.398 8.154 1.00 98.00 92 SER A C 1
ATOM 658 O O . SER A 1 92 ? -11.713 6.986 8.869 1.00 98.00 92 SER A O 1
ATOM 660 N N . PRO A 1 93 ? -13.741 7.946 8.686 1.00 96.44 93 PRO A N 1
ATOM 661 C CA . PRO A 1 93 ? -13.938 8.112 10.131 1.00 96.44 93 PRO A CA 1
ATOM 662 C C . PRO A 1 93 ? -13.974 6.792 10.912 1.00 96.44 93 PRO A C 1
ATOM 664 O O . PRO A 1 93 ? -13.665 6.779 12.095 1.00 96.44 93 PRO A O 1
ATOM 667 N N . GLY A 1 94 ? -14.332 5.682 10.257 1.00 96.50 94 GLY A N 1
ATOM 668 C CA . GLY A 1 94 ? -14.452 4.365 10.895 1.00 96.50 94 GLY A CA 1
ATOM 669 C C . GLY A 1 94 ? -13.149 3.565 10.991 1.00 96.50 94 GLY A C 1
ATOM 670 O O . GLY A 1 94 ? -13.164 2.458 11.518 1.00 96.50 94 GLY A O 1
ATOM 671 N N . THR A 1 95 ? -12.036 4.072 10.455 1.00 98.00 95 THR A N 1
ATOM 672 C CA . THR A 1 95 ? -10.734 3.393 10.546 1.00 98.00 95 THR A CA 1
ATOM 673 C C . THR A 1 95 ? -10.140 3.575 11.944 1.00 98.00 95 THR A C 1
ATOM 675 O O . THR A 1 95 ? -10.033 4.704 12.424 1.00 98.00 95 THR A O 1
ATOM 678 N N . ASP A 1 96 ? -9.714 2.477 12.571 1.00 97.69 96 ASP A N 1
ATOM 679 C CA . ASP A 1 96 ? -8.946 2.510 13.821 1.00 97.69 96 ASP A CA 1
ATOM 680 C C . ASP A 1 96 ? -7.679 3.374 13.686 1.00 97.69 96 ASP A C 1
ATOM 682 O O . ASP A 1 96 ? -7.052 3.403 12.626 1.00 97.69 96 ASP A O 1
ATOM 686 N N . GLU A 1 97 ? -7.279 4.064 14.754 1.00 97.94 97 GLU A N 1
ATOM 687 C CA . GLU A 1 97 ? -6.150 5.001 14.719 1.00 97.94 97 GLU A CA 1
ATOM 688 C C . GLU A 1 97 ? -4.813 4.308 14.419 1.00 97.94 97 GLU A C 1
ATOM 690 O O . GLU A 1 97 ? -4.010 4.818 13.634 1.00 97.94 97 GLU A O 1
ATOM 695 N N . SER A 1 98 ? -4.581 3.104 14.957 1.00 96.81 98 SER A N 1
ATOM 696 C CA . SER A 1 98 ? -3.371 2.333 14.646 1.00 96.81 98 SER A CA 1
ATOM 697 C C . SER A 1 98 ? -3.340 1.942 13.169 1.00 96.81 98 SER A C 1
ATOM 699 O O . SER A 1 98 ? -2.310 2.078 12.500 1.00 96.81 98 SER A O 1
ATOM 701 N N . LEU A 1 99 ? -4.480 1.491 12.636 1.00 98.19 99 LEU A N 1
ATOM 702 C CA . LEU A 1 99 ? -4.606 1.131 11.224 1.00 98.19 99 LEU A CA 1
ATOM 703 C C . LEU A 1 99 ? -4.447 2.356 10.311 1.00 98.19 99 LEU A C 1
ATOM 705 O O . LEU A 1 99 ? -3.772 2.281 9.282 1.00 98.19 99 LEU A O 1
ATOM 709 N N . ARG A 1 100 ? -5.006 3.503 10.713 1.00 98.50 100 ARG A N 1
ATOM 710 C CA . ARG A 1 100 ? -4.872 4.791 10.025 1.00 98.50 100 ARG A CA 1
ATOM 711 C C . ARG A 1 100 ? -3.417 5.240 9.959 1.00 98.50 100 ARG A C 1
ATOM 713 O O . ARG A 1 100 ? -2.953 5.589 8.877 1.00 98.50 100 ARG A O 1
ATOM 720 N N . GLY A 1 101 ? -2.691 5.179 11.075 1.00 98.31 101 GLY A N 1
ATOM 721 C CA . GLY A 1 101 ? -1.271 5.526 11.135 1.00 98.31 101 GLY A CA 1
ATOM 722 C C . GLY A 1 101 ? -0.417 4.641 10.225 1.00 98.31 101 GLY A C 1
ATOM 723 O O . GLY A 1 101 ? 0.400 5.143 9.455 1.00 98.31 101 GLY A O 1
ATOM 724 N N . LYS A 1 102 ? -0.659 3.325 10.223 1.00 98.19 102 LYS A N 1
ATOM 725 C CA . LYS A 1 102 ? 0.030 2.389 9.314 1.00 98.19 102 LYS A CA 1
ATOM 726 C C . LYS A 1 102 ? -0.284 2.680 7.846 1.00 98.19 102 LYS A C 1
ATOM 728 O O . LYS A 1 102 ? 0.631 2.707 7.022 1.00 98.19 102 LYS A O 1
ATOM 733 N N . ALA A 1 103 ? -1.550 2.948 7.524 1.00 98.50 103 ALA A N 1
ATOM 734 C CA . ALA A 1 103 ? -1.961 3.330 6.177 1.00 98.50 103 ALA A CA 1
ATOM 735 C C . ALA A 1 103 ? -1.309 4.648 5.737 1.00 98.50 103 ALA A C 1
ATOM 737 O O . ALA A 1 103 ? -0.869 4.745 4.595 1.00 98.50 103 ALA A O 1
ATOM 738 N N . ALA A 1 104 ? -1.201 5.635 6.633 1.00 98.50 104 ALA A N 1
ATOM 739 C CA . ALA A 1 104 ? -0.540 6.912 6.373 1.00 98.50 104 ALA A CA 1
ATOM 740 C C . ALA A 1 104 ? 0.960 6.746 6.110 1.00 98.50 104 ALA A C 1
ATOM 742 O O . ALA A 1 104 ? 1.464 7.284 5.123 1.00 98.50 104 ALA A O 1
ATOM 743 N N . THR A 1 105 ? 1.660 5.956 6.926 1.00 97.38 105 THR A N 1
ATOM 744 C CA . THR A 1 105 ? 3.076 5.633 6.702 1.00 97.38 105 THR A CA 1
ATOM 745 C C . THR A 1 105 ? 3.273 4.958 5.348 1.00 97.38 105 THR A C 1
ATOM 747 O O . THR A 1 105 ? 4.083 5.420 4.546 1.00 97.38 105 THR A O 1
ATOM 750 N N . ALA A 1 106 ? 2.490 3.918 5.048 1.00 96.75 106 ALA A N 1
ATOM 751 C CA . ALA A 1 106 ? 2.584 3.217 3.772 1.00 96.75 106 ALA A CA 1
ATOM 752 C C . ALA A 1 106 ? 2.282 4.151 2.587 1.00 96.75 106 ALA A C 1
ATOM 754 O O . ALA A 1 106 ? 3.045 4.204 1.628 1.00 96.75 106 ALA A O 1
ATOM 755 N N . ASN A 1 107 ? 1.212 4.946 2.667 1.00 98.38 107 ASN A N 1
ATOM 756 C CA . ASN A 1 107 ? 0.851 5.922 1.639 1.00 98.38 107 ASN A CA 1
ATOM 757 C C . ASN A 1 107 ? 1.966 6.954 1.400 1.00 98.38 107 ASN A C 1
ATOM 759 O O . ASN A 1 107 ? 2.292 7.259 0.254 1.00 98.38 107 ASN A O 1
ATOM 763 N N . SER A 1 108 ? 2.584 7.454 2.469 1.00 97.69 108 SER A N 1
ATOM 764 C CA . SER A 1 108 ? 3.637 8.471 2.385 1.00 97.69 108 SER A CA 1
ATOM 765 C C . SER A 1 108 ? 4.876 7.944 1.659 1.00 97.69 108 SER A C 1
ATOM 767 O O . SER A 1 108 ? 5.432 8.642 0.812 1.00 97.69 108 SER A O 1
ATOM 769 N N . LEU A 1 109 ? 5.264 6.689 1.918 1.00 94.81 109 LEU A N 1
ATOM 770 C CA . LEU A 1 109 ? 6.400 6.044 1.251 1.00 94.81 109 LEU A CA 1
ATOM 771 C C . LEU A 1 109 ? 6.220 6.000 -0.274 1.00 94.81 109 LEU A C 1
ATOM 773 O O . LEU A 1 109 ? 7.109 6.416 -1.017 1.00 94.81 109 LEU A O 1
ATOM 777 N N . PHE A 1 110 ? 5.054 5.559 -0.751 1.00 95.69 110 PHE A N 1
ATOM 778 C CA . PHE A 1 110 ? 4.783 5.466 -2.192 1.00 95.69 110 PHE A CA 1
ATOM 779 C C . PHE A 1 110 ? 4.386 6.803 -2.831 1.00 95.69 110 PHE A C 1
ATOM 781 O O . PHE A 1 110 ? 4.443 6.930 -4.049 1.00 95.69 110 PHE A O 1
ATOM 788 N N . SER A 1 111 ? 4.025 7.813 -2.035 1.00 96.19 111 SER A N 1
ATOM 789 C CA . SER A 1 111 ? 3.817 9.182 -2.530 1.00 96.19 111 SER A CA 1
ATOM 790 C C . SER A 1 111 ? 5.140 9.900 -2.799 1.00 96.19 111 SER A C 1
A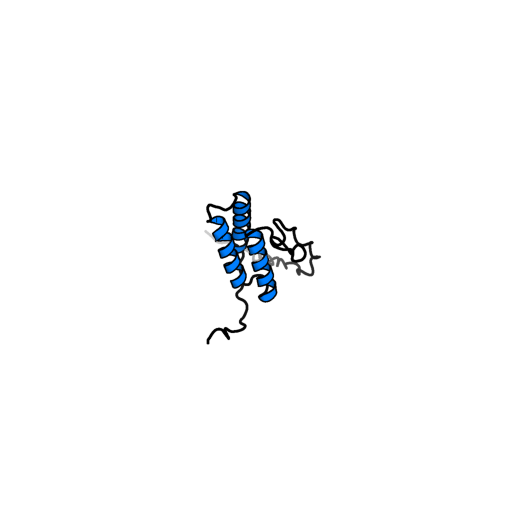TOM 792 O O . SER A 1 111 ? 5.206 10.759 -3.674 1.00 96.19 111 SER A O 1
ATOM 794 N N . ALA A 1 112 ? 6.188 9.558 -2.044 1.00 93.69 112 ALA A N 1
ATOM 795 C CA . ALA A 1 112 ? 7.514 10.158 -2.164 1.00 93.69 112 ALA A CA 1
ATOM 796 C C . ALA A 1 112 ? 8.446 9.404 -3.126 1.00 93.69 112 ALA A C 1
ATOM 798 O O . ALA A 1 112 ? 9.440 9.966 -3.584 1.00 93.69 112 ALA A O 1
ATOM 799 N N . THR A 1 113 ? 8.149 8.139 -3.432 1.00 90.62 113 THR A N 1
ATOM 800 C CA . THR A 1 113 ? 8.998 7.304 -4.290 1.00 90.62 113 THR A CA 1
ATOM 801 C C . THR A 1 113 ? 8.628 7.492 -5.764 1.00 90.62 113 THR A C 1
ATOM 803 O O . THR A 1 113 ? 7.475 7.257 -6.128 1.00 90.62 113 THR A O 1
ATOM 806 N N . PRO A 1 114 ? 9.571 7.882 -6.644 1.00 91.12 114 PRO A N 1
ATOM 807 C CA . PRO A 1 114 ? 9.301 7.968 -8.073 1.00 91.12 114 PRO A CA 1
ATOM 808 C C . PRO A 1 114 ? 8.895 6.612 -8.653 1.00 91.12 114 PRO A C 1
ATOM 810 O O . PRO A 1 114 ? 9.597 5.614 -8.489 1.00 91.12 114 PRO A O 1
ATOM 813 N N . CYS A 1 115 ? 7.785 6.599 -9.382 1.00 94.75 115 CYS A N 1
ATOM 814 C CA . CYS A 1 115 ? 7.338 5.450 -10.154 1.00 94.75 115 CYS A CA 1
ATOM 815 C C . CYS A 1 115 ? 7.777 5.580 -11.623 1.00 94.75 115 CYS A C 1
ATOM 817 O O . CYS A 1 115 ? 8.069 6.670 -12.120 1.00 94.75 115 CYS A O 1
ATOM 819 N N . VAL A 1 116 ? 7.790 4.460 -12.340 1.00 90.06 116 VAL A N 1
ATOM 820 C CA . VAL A 1 116 ? 8.046 4.380 -13.778 1.00 90.06 116 VAL A CA 1
ATOM 821 C C . VAL A 1 116 ? 6.783 3.932 -14.508 1.00 90.06 116 VAL A C 1
ATOM 823 O O . VAL A 1 116 ? 6.067 3.027 -14.079 1.00 90.06 116 VAL A O 1
ATOM 826 N N . GLU A 1 117 ? 6.484 4.560 -15.641 1.00 87.00 117 GLU A N 1
ATOM 827 C CA . GLU A 1 117 ? 5.428 4.064 -16.521 1.00 87.00 117 GLU A CA 1
ATOM 828 C C . GLU A 1 117 ? 5.957 2.816 -17.257 1.00 87.00 117 GLU A C 1
ATOM 830 O O . GLU A 1 117 ? 7.014 2.888 -17.899 1.00 87.00 117 GLU A O 1
ATOM 835 N N . PRO A 1 118 ? 5.278 1.655 -17.173 1.00 74.88 118 PRO A N 1
ATOM 836 C CA . PRO A 1 118 ? 5.729 0.456 -17.865 1.00 74.88 118 PRO A CA 1
ATOM 837 C C . PRO A 1 118 ? 5.725 0.719 -19.374 1.00 74.88 118 PRO A C 1
ATOM 839 O O . PRO A 1 118 ? 4.728 1.182 -19.936 1.00 74.88 118 PRO A O 1
ATOM 842 N N . LYS A 1 119 ? 6.840 0.437 -20.059 1.00 65.75 119 LYS A N 1
ATOM 843 C CA . LYS A 1 119 ? 6.919 0.622 -21.513 1.00 65.75 119 LYS A CA 1
ATOM 844 C C . LYS A 1 119 ? 5.902 -0.299 -22.194 1.00 65.75 119 LYS A C 1
ATOM 846 O O . LYS A 1 119 ? 6.018 -1.517 -22.127 1.00 65.75 119 LYS A O 1
ATOM 851 N N . GLY A 1 120 ? 4.893 0.331 -22.798 1.00 57.50 120 GLY A N 1
ATOM 852 C CA . GLY A 1 120 ? 3.700 -0.238 -23.424 1.00 57.50 120 GLY A CA 1
ATOM 853 C C . GLY A 1 120 ? 3.713 -1.731 -23.765 1.00 57.50 120 GLY A C 1
ATOM 854 O O . GLY A 1 120 ? 4.405 -2.170 -24.680 1.00 57.50 120 GLY A O 1
ATOM 855 N N . LYS A 1 121 ? 2.770 -2.472 -23.177 1.00 48.34 121 LYS A N 1
ATOM 856 C CA . LYS A 1 121 ? 1.912 -3.321 -24.010 1.00 48.34 121 LYS A CA 1
ATOM 857 C C . LYS A 1 121 ? 0.629 -2.536 -24.237 1.00 48.34 121 LYS A C 1
ATOM 859 O O . LYS A 1 121 ? -0.056 -2.171 -23.287 1.00 48.34 121 LYS A O 1
ATOM 864 N N . GLY A 1 122 ? 0.422 -2.152 -25.494 1.00 43.50 122 GLY A N 1
ATOM 865 C CA . GLY A 1 122 ? -0.589 -1.192 -25.909 1.00 43.50 122 GLY A CA 1
ATOM 866 C C . GLY A 1 122 ? -1.978 -1.497 -25.361 1.00 43.50 122 GLY A C 1
ATOM 867 O O . GLY A 1 122 ? -2.366 -2.648 -25.180 1.00 43.50 122 GLY A O 1
ATOM 868 N N . ALA A 1 123 ? -2.740 -0.430 -25.157 1.00 57.97 123 ALA A N 1
ATOM 869 C CA . ALA A 1 123 ? -4.178 -0.477 -24.989 1.00 57.97 123 ALA A CA 1
ATOM 870 C C . ALA A 1 123 ? -4.848 -1.240 -26.157 1.00 57.97 123 ALA A C 1
ATOM 872 O O . ALA A 1 123 ? -5.187 -0.658 -27.182 1.00 57.97 123 ALA A O 1
ATOM 873 N N . ARG A 1 124 ? -5.031 -2.552 -26.005 1.00 55.09 124 ARG A N 1
ATOM 874 C CA . ARG A 1 124 ? -5.954 -3.441 -26.737 1.00 55.09 124 ARG A CA 1
ATOM 875 C C . ARG A 1 124 ? -6.224 -4.600 -25.767 1.00 55.09 124 ARG A C 1
ATOM 877 O O . ARG A 1 124 ? -5.277 -5.243 -25.354 1.00 55.09 124 ARG A O 1
ATOM 884 N N . ALA A 1 125 ? -7.423 -4.914 -25.297 1.00 51.16 125 ALA A N 1
ATOM 885 C CA . ALA A 1 125 ? -8.754 -4.667 -25.810 1.00 51.16 125 ALA A CA 1
ATOM 886 C C . ALA A 1 125 ? -9.724 -4.444 -24.636 1.00 51.16 125 ALA A C 1
ATOM 888 O O . ALA A 1 125 ? -9.929 -5.317 -23.802 1.00 51.16 125 ALA A O 1
ATOM 889 N N . ALA A 1 126 ? -10.328 -3.262 -24.590 1.00 51.38 126 ALA A N 1
ATOM 890 C CA . ALA A 1 126 ? -11.554 -2.999 -23.845 1.00 51.38 126 ALA A CA 1
ATOM 891 C C . ALA A 1 126 ? -12.413 -2.076 -24.713 1.00 51.38 126 ALA A C 1
ATOM 893 O O . ALA A 1 126 ? -12.640 -0.912 -24.396 1.00 51.38 126 ALA A O 1
ATOM 894 N N . ARG A 1 127 ? -12.798 -2.573 -25.892 1.00 50.69 127 ARG A N 1
ATOM 895 C CA . ARG A 1 127 ? -13.868 -1.990 -26.699 1.00 50.69 127 ARG A CA 1
ATOM 896 C C . ARG A 1 127 ? -14.646 -3.121 -27.368 1.00 50.69 127 ARG A C 1
ATOM 898 O O . ARG A 1 127 ? -14.161 -3.656 -28.356 1.00 50.69 127 ARG A O 1
ATOM 905 N N . ARG A 1 128 ? -15.857 -3.305 -26.832 1.00 43.91 128 ARG A N 1
ATOM 906 C CA . ARG A 1 128 ? -17.058 -3.930 -27.406 1.00 43.91 128 ARG A CA 1
ATOM 907 C C . ARG A 1 128 ? -17.078 -5.449 -27.468 1.00 43.91 128 ARG A C 1
ATOM 909 O O . ARG A 1 128 ? -16.171 -6.033 -28.086 1.00 43.91 128 ARG A O 1
#

InterPro domains:
  IPR036444 Phospholipase A2 domain superfamily [G3DSA:1.20.90.10] (29-115)
  IPR036444 Phospholipase A2 domain superfamily [SSF48619] (33-84)